Protein AF-A0A7J2KJQ2-F1 (afdb_monomer)

Mean predicted aligned error: 5.56 Å

Sequence (92 aa):
MIKVIIKCPNCKSKNVQKRGFRNNNLGKKQKYFCSDCEKWFVESDGFERMRHDPRIVTRAIHMHEDGFSLFQTQNHLWQYDGVKVTRKTISD

Solvent-accessible surface area (backbone atoms only — not comparable to full-atom values): 5876 Å² total; per-residue (Å²): 131,88,79,82,80,69,52,39,91,86,78,61,44,67,58,59,44,84,59,67,67,46,76,56,99,93,45,76,42,63,22,34,36,25,75,85,78,73,44,74,50,59,83,85,80,86,55,80,92,58,88,65,59,67,68,58,55,51,48,53,52,51,38,44,75,73,66,44,50,58,66,55,44,40,50,46,37,32,76,77,69,67,45,86,67,55,52,64,74,75,74,110

Radius of gyration: 17.48 Å; Cα contacts (8 Å, |Δi|>4): 108; chains: 1; bounding box: 42×23×42 Å

Foldseek 3Di:
DPDDQDADPPPRDSQKDFDAWDQDPVGTFTWIAHPVVRDIDTDDPVQPPPNDDPVLLVQLVVCVVVVDQLVRSQVCCCPPVVDHDDSVVSVD

Nearest PDB structures (foldseek):
  4xvn-assembly1_A  TM=9.002E-01  e=8.424E-01  Thermus phage G20c
  3clo-assembly1_B  TM=4.863E-01  e=6.073E-01  Bacteroides thetaiotaomicron VPI-5482
  3clo-assembly2_C-2  TM=4.485E-01  e=6.922E-01  Bacteroides thetaiotaomicron VPI-5482
  7b7s-assembly2_C  TM=4.158E-01  e=5.328E-01  Homo sapiens

Structure (mmCIF, N/CA/C/O backbone):
data_AF-A0A7J2KJQ2-F1
#
_entry.id   AF-A0A7J2KJQ2-F1
#
loop_
_atom_site.group_PDB
_atom_site.id
_atom_site.type_symbol
_atom_site.label_atom_id
_atom_site.label_alt_id
_atom_site.label_comp_id
_atom_site.label_asym_id
_atom_site.label_entity_id
_atom_site.label_seq_id
_atom_site.pdbx_PDB_ins_code
_atom_site.Cartn_x
_atom_site.Cartn_y
_atom_site.Cartn_z
_atom_site.occupancy
_atom_site.B_iso_or_equiv
_atom_site.auth_seq_id
_atom_site.auth_comp_id
_atom_site.auth_asym_id
_atom_site.auth_atom_id
_atom_site.pdbx_PDB_model_num
ATOM 1 N N . MET A 1 1 ? -27.795 1.533 -0.105 1.00 40.00 1 MET A N 1
ATOM 2 C CA . MET A 1 1 ? -26.639 2.081 0.645 1.00 40.00 1 MET A CA 1
ATOM 3 C C . MET A 1 1 ? -26.056 0.970 1.506 1.00 40.00 1 MET A C 1
ATOM 5 O O . MET A 1 1 ? -26.705 0.559 2.460 1.00 40.00 1 MET A O 1
ATOM 9 N N . ILE A 1 2 ? -24.890 0.426 1.148 1.00 47.25 2 ILE A N 1
ATOM 10 C CA . ILE A 1 2 ? -24.234 -0.619 1.947 1.00 47.25 2 ILE A CA 1
ATOM 11 C C . ILE A 1 2 ? -23.693 0.050 3.213 1.00 47.25 2 ILE A C 1
ATOM 13 O O . ILE A 1 2 ? -22.776 0.866 3.157 1.00 47.25 2 ILE A O 1
ATOM 17 N N . LYS A 1 3 ? -24.313 -0.236 4.357 1.00 52.97 3 LYS A N 1
ATOM 18 C CA . LYS A 1 3 ? -23.875 0.278 5.655 1.00 52.97 3 LYS A CA 1
ATOM 19 C C . LYS A 1 3 ? -22.666 -0.550 6.091 1.00 52.97 3 LYS A C 1
ATOM 21 O O . LYS A 1 3 ? -22.827 -1.677 6.552 1.00 52.97 3 LYS A O 1
ATOM 26 N N . 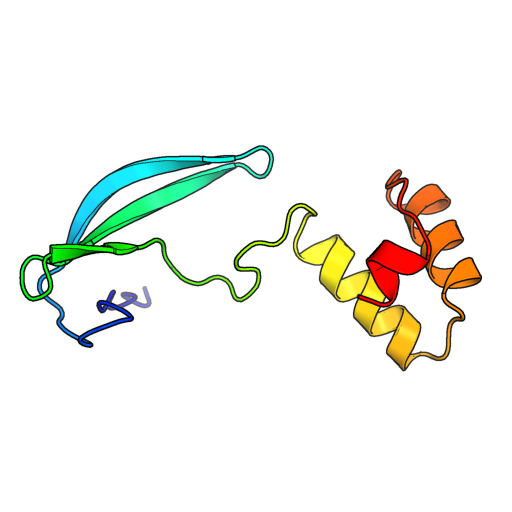VAL A 1 4 ? -21.459 -0.019 5.904 1.00 65.44 4 VAL A N 1
ATOM 27 C CA . VAL A 1 4 ? -20.224 -0.688 6.340 1.00 65.44 4 VAL A CA 1
ATOM 28 C C . VAL A 1 4 ? -20.222 -0.750 7.869 1.00 65.44 4 VAL A C 1
ATOM 30 O O . VAL A 1 4 ? -20.214 0.277 8.551 1.00 65.44 4 VAL A O 1
ATOM 33 N N . ILE A 1 5 ? -20.300 -1.963 8.420 1.00 78.19 5 ILE A N 1
ATOM 34 C CA . ILE A 1 5 ? -20.230 -2.189 9.866 1.00 78.19 5 ILE A CA 1
ATOM 35 C C . ILE A 1 5 ? -18.760 -2.177 10.264 1.00 78.19 5 ILE A C 1
ATOM 37 O O . ILE A 1 5 ? -18.028 -3.129 10.000 1.00 78.19 5 ILE A O 1
ATOM 41 N N . ILE A 1 6 ? -18.348 -1.112 10.939 1.00 85.44 6 ILE A N 1
ATOM 42 C CA . ILE A 1 6 ? -16.982 -0.965 11.431 1.00 85.44 6 ILE A CA 1
ATOM 43 C C . ILE A 1 6 ? -16.833 -1.815 12.689 1.00 85.44 6 ILE A C 1
ATOM 45 O O . ILE A 1 6 ? -17.604 -1.686 13.641 1.00 85.44 6 ILE A O 1
ATOM 49 N N . LYS A 1 7 ? -15.837 -2.696 12.681 1.00 91.44 7 LYS A N 1
ATOM 50 C CA . LYS A 1 7 ? -15.461 -3.529 13.823 1.00 91.44 7 LYS A CA 1
ATOM 51 C C . LYS A 1 7 ? -14.013 -3.252 14.181 1.00 91.44 7 LYS A C 1
ATOM 53 O O . LYS A 1 7 ? -13.202 -2.949 13.309 1.00 91.44 7 LYS A O 1
ATOM 58 N N . CYS A 1 8 ? -13.681 -3.380 15.459 1.00 91.19 8 CYS A N 1
ATOM 59 C CA . CYS A 1 8 ? -12.295 -3.299 15.887 1.00 91.19 8 CYS A CA 1
ATOM 60 C C . CYS A 1 8 ? -11.486 -4.455 15.267 1.00 91.19 8 CYS A C 1
ATOM 62 O O . CYS A 1 8 ? -11.865 -5.611 15.457 1.00 91.19 8 CYS A O 1
ATOM 64 N N . PRO A 1 9 ? -10.354 -4.196 14.591 1.00 90.25 9 PRO A N 1
ATOM 65 C CA . PRO A 1 9 ? -9.532 -5.255 14.005 1.00 90.25 9 PRO A CA 1
ATOM 66 C C . PRO A 1 9 ? -8.873 -6.153 15.063 1.00 90.25 9 PRO A C 1
ATOM 68 O O . PRO A 1 9 ? -8.545 -7.296 14.776 1.00 90.25 9 PRO A O 1
ATOM 71 N N . ASN A 1 10 ? -8.703 -5.660 16.296 1.00 90.38 10 ASN A N 1
ATOM 72 C CA . ASN A 1 10 ? -8.033 -6.396 17.366 1.00 90.38 10 ASN A CA 1
ATOM 73 C C . ASN A 1 10 ? -8.984 -7.320 18.151 1.00 90.38 10 ASN A C 1
ATOM 75 O O . ASN A 1 10 ? -8.648 -8.473 18.387 1.00 90.38 10 ASN A O 1
ATOM 79 N N . CYS A 1 11 ? -10.166 -6.837 18.555 1.00 92.94 11 CYS A N 1
ATOM 80 C CA . CYS A 1 11 ? -11.111 -7.615 19.376 1.00 92.94 11 CYS A CA 1
ATOM 81 C C . CYS A 1 11 ? -12.446 -7.936 18.684 1.00 92.94 11 CYS A C 1
ATOM 83 O O . CYS A 1 11 ? -13.312 -8.557 19.290 1.00 92.94 11 CYS A O 1
ATOM 85 N N . LYS A 1 12 ? -12.647 -7.504 17.430 1.00 92.00 12 LYS A N 1
ATOM 86 C CA . LYS A 1 12 ? -13.877 -7.692 16.627 1.00 92.00 12 LYS A CA 1
ATOM 87 C C . LYS A 1 12 ? -15.146 -7.047 17.200 1.00 92.00 12 LYS A C 1
ATOM 89 O O . LYS A 1 12 ? -16.217 -7.188 16.604 1.00 92.00 12 LYS A O 1
ATOM 94 N N . SER A 1 13 ? -15.032 -6.296 18.295 1.00 92.38 13 SER A N 1
ATOM 95 C CA . SER A 1 13 ? -16.150 -5.560 18.875 1.00 92.38 13 SER A CA 1
ATOM 96 C C . SER A 1 13 ? -16.695 -4.484 17.930 1.00 92.38 13 SER A C 1
ATOM 98 O O . SER A 1 13 ? -15.961 -3.888 17.137 1.00 92.38 13 SER A O 1
ATOM 100 N N . LYS A 1 14 ? -18.000 -4.225 18.051 1.00 91.56 14 LYS A N 1
ATOM 101 C CA . LYS A 1 14 ? -18.726 -3.123 17.403 1.00 91.56 14 LYS A CA 1
ATOM 102 C C . LYS A 1 14 ? -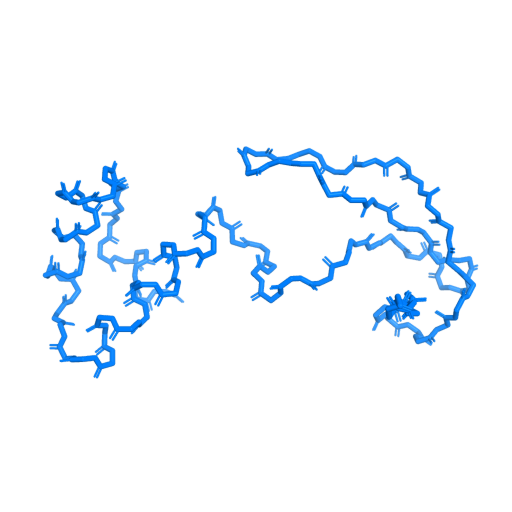18.756 -1.850 18.260 1.00 91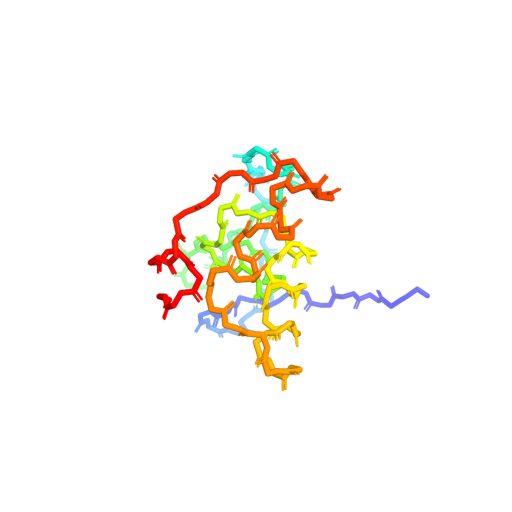.56 14 LYS A C 1
ATOM 104 O O . LYS A 1 14 ? -19.242 -0.826 17.788 1.00 91.56 14 LYS A O 1
ATOM 109 N N . ASN A 1 15 ? -18.247 -1.901 19.493 1.00 92.31 15 ASN A N 1
ATOM 110 C CA . ASN A 1 15 ? -18.175 -0.758 20.398 1.00 92.31 15 ASN A CA 1
ATOM 111 C C . ASN A 1 15 ? -17.004 0.159 20.005 1.00 92.31 15 ASN A C 1
ATOM 113 O O . ASN A 1 15 ? -15.923 0.148 20.605 1.00 92.31 15 ASN A O 1
ATOM 117 N N . VAL A 1 16 ? -17.195 0.881 18.899 1.00 93.06 16 VAL A N 1
ATOM 118 C CA . VAL A 1 16 ? -16.180 1.723 18.264 1.00 93.06 16 VAL A CA 1
ATOM 119 C C . VAL A 1 16 ? -16.685 3.134 18.022 1.00 93.06 16 VAL A C 1
ATOM 121 O O . VAL A 1 16 ? -17.748 3.354 17.448 1.00 93.06 16 VAL A O 1
ATOM 124 N N . GLN A 1 17 ? -15.877 4.101 18.448 1.00 93.12 17 GLN A N 1
ATOM 125 C CA . 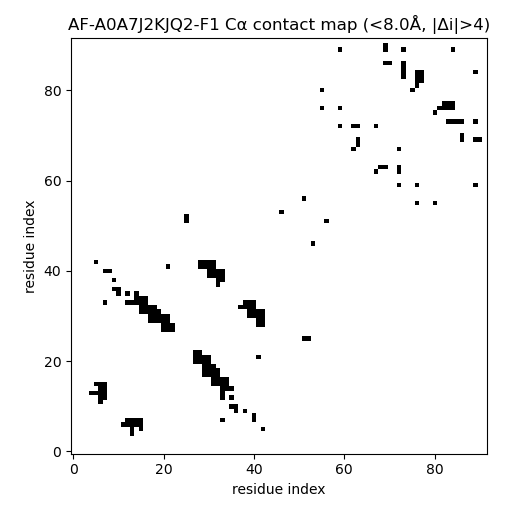GLN A 1 17 ? -16.176 5.526 18.391 1.00 93.12 17 GLN A CA 1
ATOM 126 C C . GLN A 1 17 ? -15.265 6.214 17.375 1.00 93.12 17 GLN A C 1
ATOM 128 O O . GLN A 1 17 ? -14.056 5.970 17.337 1.00 93.12 17 GLN A O 1
ATOM 133 N N . LYS A 1 18 ? -15.832 7.117 16.572 1.00 92.81 18 LYS A N 1
ATOM 134 C CA . LYS A 1 18 ? -15.063 8.023 15.710 1.00 92.81 18 LYS A CA 1
ATOM 135 C C . LYS A 1 18 ? -14.362 9.060 16.581 1.00 92.81 18 LYS A C 1
ATOM 137 O O . LYS A 1 18 ? -15.020 9.797 17.306 1.00 92.81 18 LYS A O 1
ATOM 142 N N . ARG A 1 19 ? -13.032 9.124 16.516 1.00 92.00 19 ARG A N 1
ATOM 143 C CA . ARG A 1 19 ? -12.223 10.031 17.340 1.00 92.00 19 ARG A CA 1
ATOM 144 C C . ARG A 1 19 ? -11.149 10.718 16.503 1.00 92.00 19 ARG A C 1
ATOM 146 O O . ARG A 1 19 ? -9.989 10.309 16.484 1.00 92.00 19 ARG A O 1
ATOM 153 N N . GLY A 1 20 ? -11.566 11.780 15.816 1.00 92.25 20 GLY A N 1
ATOM 154 C CA . GLY A 1 20 ? -10.693 12.608 14.988 1.00 92.25 20 GLY A CA 1
ATOM 155 C C . GLY A 1 20 ? -10.207 11.900 13.725 1.00 92.25 20 GLY A C 1
ATOM 156 O O . GLY A 1 20 ? -10.803 10.930 13.259 1.00 92.25 20 GLY A O 1
ATOM 157 N N . PHE A 1 21 ? -9.117 12.398 13.151 1.00 92.12 21 PHE A N 1
ATOM 158 C CA . PHE A 1 21 ? -8.614 11.920 11.870 1.00 92.12 21 PHE A CA 1
ATOM 159 C C . PHE A 1 21 ? -7.098 11.784 11.879 1.00 92.12 21 PHE A C 1
ATOM 161 O O . PHE A 1 21 ? -6.395 12.516 12.574 1.00 92.12 21 PHE A O 1
ATOM 168 N N . ARG A 1 22 ? -6.604 10.846 11.078 1.00 88.56 22 ARG A N 1
ATOM 169 C CA . ARG A 1 22 ? -5.196 10.712 10.734 1.00 88.56 22 ARG A CA 1
ATOM 170 C C . ARG A 1 22 ? -4.973 11.386 9.385 1.00 88.56 22 ARG A C 1
ATOM 172 O O . ARG A 1 22 ? -5.548 10.948 8.393 1.00 88.56 22 ARG A O 1
ATOM 179 N N . ASN A 1 23 ? -4.120 12.402 9.355 1.00 88.38 23 ASN A N 1
ATOM 180 C CA . ASN A 1 23 ? -3.715 13.065 8.120 1.00 88.38 23 ASN A CA 1
ATOM 181 C C . ASN A 1 23 ? -2.362 12.499 7.667 1.00 88.38 23 ASN A C 1
ATOM 183 O O . ASN A 1 23 ? -1.440 12.384 8.476 1.00 88.38 23 ASN A O 1
ATOM 187 N N . ASN A 1 24 ? -2.251 12.126 6.397 1.00 82.56 24 ASN A N 1
ATOM 188 C CA . ASN A 1 24 ? -0.987 11.851 5.715 1.00 82.56 24 ASN A CA 1
ATOM 189 C C . ASN A 1 24 ? -0.964 12.597 4.366 1.00 82.56 24 ASN A C 1
ATOM 191 O O . ASN A 1 24 ? -1.935 13.256 4.000 1.00 82.56 24 ASN A O 1
ATOM 195 N N . ASN A 1 25 ? 0.127 12.457 3.610 1.00 78.38 25 ASN A N 1
ATOM 196 C CA . ASN A 1 25 ? 0.270 13.088 2.291 1.00 78.38 25 ASN A CA 1
ATOM 197 C C . ASN A 1 25 ? -0.754 12.588 1.251 1.00 78.38 25 ASN A C 1
ATOM 199 O O . ASN A 1 25 ? -0.982 13.268 0.260 1.00 78.38 25 ASN A O 1
ATOM 203 N N . LEU A 1 26 ? -1.366 11.418 1.472 1.00 79.75 26 LEU A N 1
ATOM 204 C CA . LEU A 1 26 ? -2.396 10.839 0.599 1.00 79.75 26 LEU A CA 1
ATOM 205 C C . LEU A 1 26 ? -3.810 11.309 0.973 1.00 79.75 26 LEU A C 1
ATOM 207 O O . LEU A 1 26 ? -4.749 11.121 0.206 1.00 79.75 26 LEU A O 1
ATOM 211 N N . GLY A 1 27 ? -3.979 11.906 2.154 1.00 84.06 27 GLY A N 1
ATOM 212 C CA . GLY A 1 27 ? -5.239 12.470 2.603 1.00 84.06 27 GLY A CA 1
ATOM 213 C C . GLY A 1 27 ? -5.565 12.187 4.064 1.00 84.06 27 GLY A C 1
ATOM 214 O O . GLY A 1 27 ? -4.714 11.957 4.927 1.00 84.06 27 GLY A O 1
ATOM 215 N N . LYS A 1 28 ? -6.861 12.258 4.354 1.00 89.31 28 LYS A N 1
ATOM 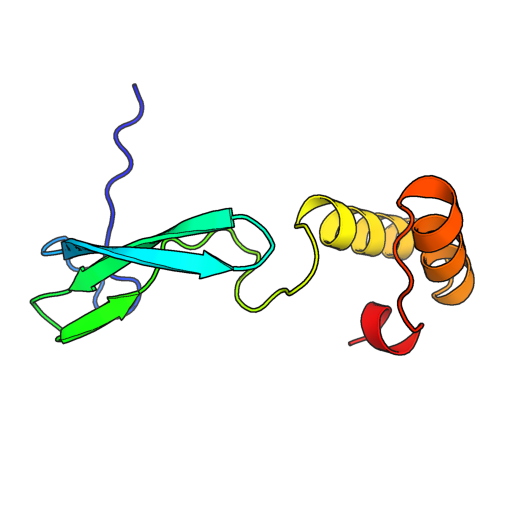216 C CA . LYS A 1 28 ? -7.418 12.240 5.703 1.00 89.31 28 LYS A CA 1
ATOM 217 C C . LYS A 1 28 ? -8.205 10.954 5.916 1.00 89.31 28 LYS A C 1
ATOM 219 O O . LYS A 1 28 ? -9.240 10.750 5.292 1.00 89.31 28 LYS A O 1
ATOM 224 N N . LYS A 1 29 ? -7.738 10.099 6.827 1.00 88.94 29 LYS A N 1
ATOM 225 C CA . LYS A 1 29 ? -8.422 8.858 7.214 1.00 88.94 29 LYS A CA 1
ATOM 226 C C . LYS A 1 29 ? -9.107 9.015 8.570 1.00 88.94 29 LYS A C 1
ATOM 228 O O . LYS A 1 29 ? -8.549 9.606 9.496 1.00 88.94 29 LYS A O 1
ATOM 233 N N . GLN A 1 30 ? -10.314 8.474 8.711 1.00 91.44 30 GLN A N 1
ATOM 234 C CA . GLN A 1 30 ? -11.038 8.485 9.983 1.00 91.44 30 GLN A CA 1
ATOM 235 C C . GLN A 1 30 ? -10.302 7.622 11.014 1.00 91.44 30 GLN A C 1
ATOM 237 O O . GLN A 1 30 ? -9.997 6.457 10.763 1.00 91.44 30 GLN A O 1
ATOM 242 N N . LYS A 1 31 ? -10.032 8.192 12.191 1.00 93.38 31 LYS A N 1
ATOM 243 C CA . LYS A 1 31 ? -9.457 7.459 13.320 1.00 93.38 31 LYS A CA 1
ATOM 244 C C . LYS A 1 31 ? -10.587 6.963 14.221 1.00 93.38 31 LYS A C 1
ATOM 246 O O . LYS A 1 31 ? -11.536 7.702 14.504 1.00 93.38 31 LYS A O 1
ATOM 251 N N . TYR A 1 32 ? -10.479 5.720 14.663 1.00 93.94 32 TYR A N 1
ATOM 252 C CA . TYR A 1 32 ? -11.435 5.048 15.531 1.00 93.94 32 TYR A CA 1
ATOM 253 C C . TYR A 1 32 ? -10.767 4.629 16.838 1.00 93.94 32 TYR A C 1
ATOM 255 O O . TYR A 1 32 ? -9.573 4.324 16.875 1.00 93.94 32 TYR A O 1
ATOM 263 N N . PHE A 1 33 ? -11.555 4.608 17.906 1.00 94.50 33 PHE A N 1
ATOM 264 C CA . PHE A 1 33 ? -11.178 4.079 19.210 1.00 94.50 33 PHE A CA 1
ATOM 265 C C . PHE A 1 33 ? -12.163 2.983 19.599 1.00 94.50 33 PHE A C 1
ATOM 267 O O . PHE A 1 33 ? -13.375 3.195 19.529 1.00 94.50 33 PHE A O 1
ATOM 274 N N . CYS A 1 34 ? -11.652 1.815 19.976 1.00 94.94 34 CYS A N 1
ATOM 275 C CA . CYS A 1 34 ? -12.473 0.744 20.521 1.00 94.94 34 CYS A CA 1
ATOM 276 C C . CYS A 1 34 ? -12.546 0.876 22.038 1.00 94.94 34 CYS A C 1
ATOM 278 O O . CYS A 1 34 ? -11.509 0.869 22.689 1.00 94.94 34 CYS A O 1
ATOM 280 N N . SER A 1 35 ? -13.755 0.950 22.589 1.00 94.00 35 SER A N 1
ATOM 281 C CA . SER A 1 35 ? -13.952 1.045 24.039 1.00 94.00 35 SER A CA 1
ATOM 282 C C . SER A 1 35 ? -13.706 -0.273 24.775 1.00 94.00 35 SER A C 1
ATOM 284 O O . SER A 1 35 ? -13.428 -0.236 25.962 1.00 94.00 35 SER A O 1
ATOM 286 N N . ASP A 1 36 ? -13.757 -1.417 24.086 1.00 94.44 36 ASP A N 1
ATOM 287 C CA . ASP A 1 36 ? -13.632 -2.728 24.743 1.00 94.44 36 ASP A CA 1
ATOM 288 C C . ASP A 1 36 ? -12.182 -3.208 24.869 1.00 94.44 36 ASP A C 1
ATOM 290 O O . ASP A 1 36 ? -11.848 -3.930 25.797 1.00 94.44 36 ASP A O 1
ATOM 294 N N . CYS A 1 37 ? -11.311 -2.848 23.919 1.00 94.62 37 CYS A N 1
ATOM 295 C CA . CYS A 1 37 ? -9.880 -3.179 23.995 1.00 94.62 37 CYS A CA 1
ATOM 296 C C . CYS A 1 37 ? -8.974 -1.952 24.102 1.00 94.62 37 CYS A C 1
ATOM 298 O O . CYS A 1 37 ? -7.757 -2.098 24.042 1.00 94.62 37 CYS A O 1
ATOM 300 N N . GLU A 1 38 ? -9.566 -0.757 24.180 1.00 94.50 38 GLU A N 1
ATOM 301 C CA . GLU A 1 38 ? -8.886 0.534 24.346 1.00 94.50 38 GLU A CA 1
ATOM 302 C C . GLU A 1 38 ? -7.826 0.849 23.275 1.00 94.50 38 GLU A C 1
ATOM 304 O O . GLU A 1 38 ? -6.955 1.705 23.446 1.00 94.50 38 GLU A O 1
ATOM 309 N N . LYS A 1 39 ? -7.902 0.182 22.116 1.00 93.56 39 LYS A N 1
ATOM 310 C CA . LYS A 1 39 ? -6.976 0.400 21.001 1.00 93.56 39 LYS A CA 1
ATOM 311 C C . LYS A 1 39 ? -7.535 1.370 19.972 1.00 93.56 39 LYS A C 1
ATOM 313 O O . LYS A 1 39 ? -8.722 1.377 19.633 1.00 93.56 39 LYS A O 1
ATOM 318 N N . TRP A 1 40 ? -6.615 2.142 19.409 1.00 92.50 40 TRP A N 1
ATOM 319 C CA . TRP A 1 40 ? -6.856 3.007 18.267 1.00 92.50 40 TRP A CA 1
ATOM 320 C C . TRP A 1 40 ? -6.614 2.255 16.968 1.00 92.50 40 TRP A C 1
ATOM 322 O O . TRP A 1 40 ? -5.653 1.496 16.853 1.00 92.50 40 TRP A O 1
ATOM 332 N N . PHE A 1 41 ? -7.445 2.511 15.968 1.00 92.19 41 PHE A N 1
ATOM 333 C CA . PHE A 1 41 ? -7.227 1.991 14.626 1.00 92.19 41 PHE A CA 1
ATOM 334 C C . PHE A 1 41 ? -7.799 2.936 13.574 1.00 92.19 41 PHE A C 1
ATOM 336 O O . PHE A 1 41 ? -8.504 3.902 13.868 1.00 92.19 41 PHE A O 1
ATOM 343 N N . VAL A 1 42 ? -7.440 2.665 12.331 1.00 90.44 42 VAL A N 1
ATOM 344 C CA . VAL A 1 42 ? -7.989 3.304 11.139 1.00 90.44 42 VAL A CA 1
ATOM 345 C C . VAL A 1 42 ? -8.577 2.183 10.291 1.00 90.44 42 VAL A C 1
ATOM 347 O O . VAL A 1 42 ? -8.153 1.034 10.423 1.00 90.44 42 VAL A O 1
ATOM 350 N N . GLU A 1 43 ? -9.576 2.499 9.478 1.00 86.12 43 GLU A N 1
ATOM 351 C CA . GLU A 1 43 ? -10.116 1.542 8.516 1.00 86.12 43 GLU A CA 1
ATOM 352 C C . GLU A 1 43 ? -9.005 1.006 7.601 1.00 86.12 43 GLU A C 1
ATOM 354 O O . GLU A 1 43 ? -8.142 1.765 7.149 1.00 86.12 43 GLU A O 1
ATOM 359 N N . SER A 1 44 ? -9.012 -0.312 7.411 1.00 83.00 44 SER A N 1
ATOM 360 C CA . SER A 1 44 ? -8.070 -1.019 6.552 1.00 83.00 44 SER A CA 1
ATOM 361 C C . SER A 1 44 ? -8.485 -0.813 5.103 1.00 83.00 44 SER A C 1
ATOM 363 O O . SER A 1 44 ? -9.615 -1.127 4.737 1.00 83.00 44 SER A O 1
ATOM 365 N N . ASP A 1 45 ? -7.586 -0.254 4.301 1.00 83.31 45 ASP A N 1
ATOM 366 C CA . ASP A 1 45 ? -7.746 -0.121 2.854 1.00 83.31 45 ASP A CA 1
ATOM 367 C C . ASP A 1 45 ? -6.861 -1.103 2.075 1.00 83.31 45 ASP A C 1
ATOM 369 O O . ASP A 1 45 ? -6.827 -1.043 0.852 1.00 83.31 45 ASP A O 1
ATOM 373 N N . GLY A 1 46 ? -6.154 -2.006 2.767 1.00 85.75 46 GLY A N 1
ATOM 374 C CA . GLY A 1 46 ? -5.243 -2.983 2.161 1.00 85.75 46 GLY A CA 1
ATOM 375 C C . GLY A 1 46 ? -3.871 -2.412 1.790 1.00 85.75 46 GLY A C 1
ATOM 376 O O . GLY A 1 46 ? -3.021 -3.131 1.278 1.00 85.75 46 GLY A O 1
ATOM 377 N N . PHE A 1 47 ? -3.640 -1.127 2.067 1.00 88.06 47 PHE A N 1
ATOM 378 C CA . PHE A 1 47 ? -2.373 -0.431 1.834 1.00 88.06 47 PHE A CA 1
ATOM 379 C C . PHE A 1 47 ? -1.818 0.113 3.155 1.00 88.06 47 PHE A C 1
ATOM 381 O O . PHE A 1 47 ? -1.287 1.228 3.237 1.00 88.06 47 PHE A O 1
ATOM 388 N N . GLU A 1 48 ? -1.967 -0.653 4.242 1.00 85.44 48 GLU A N 1
ATOM 389 C CA . GLU A 1 48 ? -1.457 -0.245 5.544 1.00 85.44 48 GLU A CA 1
ATOM 390 C C . GLU A 1 48 ? 0.055 -0.033 5.478 1.00 85.44 48 GLU A C 1
ATOM 392 O O . GLU A 1 48 ? 0.803 -0.845 4.948 1.00 85.44 48 GLU A O 1
ATOM 397 N N . ARG A 1 49 ? 0.519 1.068 6.081 1.00 84.50 49 ARG A N 1
ATOM 398 C CA . ARG A 1 49 ? 1.944 1.447 6.164 1.00 84.50 49 ARG A CA 1
ATOM 399 C C . ARG A 1 49 ? 2.605 1.791 4.822 1.00 84.50 49 ARG A C 1
ATOM 401 O O . ARG A 1 49 ? 3.769 2.187 4.835 1.00 84.50 49 ARG A O 1
ATOM 408 N N . MET A 1 50 ? 1.868 1.764 3.714 1.00 88.19 50 MET A N 1
ATOM 409 C CA . MET A 1 50 ? 2.366 2.220 2.419 1.00 88.19 50 MET A CA 1
ATOM 410 C C . MET A 1 50 ? 2.467 3.748 2.372 1.00 88.19 50 MET A C 1
ATOM 412 O O . MET A 1 50 ? 1.631 4.473 2.920 1.00 88.19 50 MET A O 1
ATOM 416 N N . ARG A 1 51 ? 3.542 4.242 1.746 1.00 86.44 51 ARG A N 1
ATOM 417 C CA . ARG A 1 51 ? 3.822 5.683 1.585 1.00 86.44 51 ARG A CA 1
ATOM 418 C C . ARG A 1 51 ? 3.339 6.232 0.247 1.00 86.44 51 ARG A C 1
ATOM 420 O O . ARG A 1 51 ? 3.030 7.417 0.161 1.00 86.44 51 ARG A O 1
ATOM 427 N N . HIS A 1 52 ? 3.316 5.381 -0.772 1.00 89.44 52 HIS A N 1
ATOM 428 C CA . HIS A 1 52 ? 2.904 5.730 -2.124 1.00 89.44 52 HIS A CA 1
ATOM 429 C C . HIS A 1 52 ? 1.404 5.518 -2.308 1.00 89.44 52 HIS A C 1
ATOM 431 O O . HIS A 1 52 ? 0.768 4.801 -1.535 1.00 89.44 52 HIS A O 1
ATOM 437 N N . ASP A 1 53 ? 0.850 6.162 -3.333 1.00 90.25 53 ASP A N 1
ATOM 438 C CA . ASP A 1 53 ? -0.551 5.991 -3.694 1.00 90.25 53 ASP A CA 1
ATOM 439 C C . ASP A 1 53 ? -0.844 4.506 -4.006 1.00 90.25 53 ASP A C 1
ATOM 441 O O . ASP A 1 53 ? -0.066 3.876 -4.734 1.00 90.25 53 ASP A O 1
ATOM 445 N N . PRO A 1 54 ? -1.949 3.941 -3.486 1.00 91.94 54 PRO A N 1
ATOM 446 C CA . PRO A 1 54 ? -2.373 2.567 -3.755 1.00 91.94 54 PRO A CA 1
ATOM 447 C C . PRO A 1 54 ? -2.333 2.148 -5.228 1.00 91.94 54 PRO A C 1
ATOM 449 O O . PRO A 1 54 ? -1.978 1.012 -5.548 1.00 91.94 54 PRO A O 1
ATOM 452 N N . ARG A 1 55 ? -2.662 3.066 -6.145 1.00 93.31 55 ARG A N 1
ATOM 453 C CA . ARG A 1 55 ? -2.672 2.814 -7.591 1.00 93.31 55 ARG A CA 1
ATOM 454 C C . ARG A 1 55 ? -1.266 2.569 -8.119 1.00 93.31 55 ARG A C 1
ATOM 456 O O . ARG A 1 55 ? -1.077 1.676 -8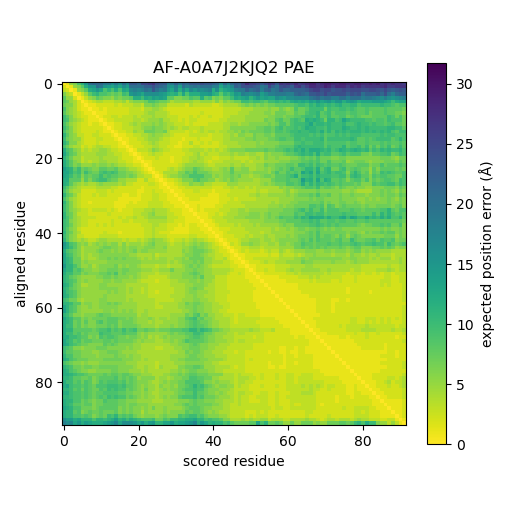.934 1.00 93.31 55 ARG A O 1
ATOM 463 N N . ILE A 1 56 ? -0.284 3.319 -7.622 1.00 94.88 56 ILE A N 1
ATOM 464 C CA . ILE A 1 56 ? 1.126 3.177 -8.002 1.00 94.88 56 ILE A CA 1
ATOM 465 C C . ILE A 1 56 ? 1.692 1.858 -7.488 1.00 94.88 56 ILE A C 1
ATOM 467 O O . ILE A 1 56 ? 2.355 1.146 -8.237 1.00 94.88 56 ILE A O 1
ATOM 471 N N . VAL A 1 57 ? 1.383 1.507 -6.237 1.00 93.94 57 VAL A N 1
ATOM 472 C CA . VAL A 1 57 ? 1.789 0.221 -5.648 1.00 93.94 57 VAL A CA 1
ATOM 473 C C . VAL A 1 57 ? 1.206 -0.939 -6.458 1.00 93.94 57 VAL A C 1
ATOM 475 O O . VAL A 1 57 ? 1.939 -1.823 -6.886 1.00 93.94 57 VAL A O 1
ATOM 478 N N . THR A 1 58 ? -0.096 -0.892 -6.748 1.00 95.12 58 THR A N 1
ATOM 479 C CA . THR A 1 58 ? -0.781 -1.927 -7.538 1.00 95.12 58 THR A CA 1
ATOM 480 C C . THR A 1 58 ? -0.206 -2.036 -8.950 1.00 95.12 58 THR A C 1
ATOM 482 O O . THR A 1 58 ? 0.017 -3.139 -9.438 1.00 95.12 58 THR A O 1
ATOM 485 N N . ARG A 1 59 ? 0.082 -0.901 -9.601 1.00 95.75 59 ARG A N 1
ATOM 486 C CA . ARG A 1 59 ? 0.697 -0.868 -10.934 1.00 95.75 59 ARG A CA 1
ATOM 487 C C . ARG A 1 59 ? 2.080 -1.522 -10.930 1.00 95.75 59 ARG A C 1
ATOM 489 O O . ARG A 1 59 ? 2.374 -2.307 -11.823 1.00 95.75 59 ARG A O 1
ATOM 496 N N . ALA A 1 60 ? 2.909 -1.220 -9.931 1.00 95.62 60 ALA A N 1
ATOM 497 C CA . ALA A 1 60 ? 4.240 -1.807 -9.806 1.00 95.62 60 ALA A CA 1
ATOM 498 C C . ALA A 1 60 ? 4.179 -3.335 -9.643 1.00 95.62 60 ALA A C 1
ATOM 500 O O . ALA A 1 60 ? 4.951 -4.040 -10.289 1.00 95.62 60 ALA A O 1
ATOM 501 N N . ILE A 1 61 ? 3.230 -3.828 -8.836 1.00 94.56 61 ILE A N 1
ATOM 502 C CA . ILE A 1 61 ? 2.962 -5.264 -8.677 1.00 94.56 61 ILE A CA 1
ATOM 503 C C . ILE A 1 61 ? 2.534 -5.868 -10.018 1.00 94.56 61 ILE A C 1
ATOM 505 O O . ILE A 1 61 ? 3.136 -6.835 -10.461 1.00 94.56 61 ILE A O 1
ATOM 509 N N . HIS A 1 62 ? 1.560 -5.265 -10.703 1.00 96.56 62 HIS A N 1
ATOM 510 C CA . HIS A 1 62 ? 1.080 -5.761 -11.996 1.00 96.56 62 HIS A CA 1
ATOM 511 C C . HIS A 1 62 ? 2.204 -5.874 -13.033 1.00 96.56 62 HIS A C 1
ATOM 513 O O . HIS A 1 62 ? 2.331 -6.892 -13.693 1.00 96.56 62 HIS A O 1
ATOM 519 N N . MET A 1 63 ? 3.071 -4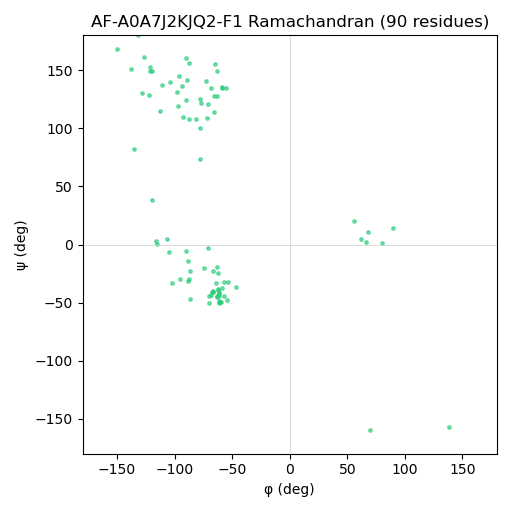.864 -13.129 1.00 95.62 63 MET A N 1
ATOM 520 C CA . MET A 1 63 ? 4.216 -4.889 -14.046 1.00 95.62 63 MET A CA 1
ATOM 521 C C . MET A 1 63 ? 5.192 -6.018 -13.733 1.00 95.62 63 MET A C 1
ATOM 523 O O . MET A 1 63 ? 5.729 -6.635 -14.648 1.00 95.62 63 MET A O 1
ATOM 527 N N . HIS A 1 64 ? 5.434 -6.278 -12.449 1.00 92.25 64 HIS A N 1
ATOM 528 C CA . HIS A 1 64 ? 6.272 -7.394 -12.038 1.00 92.25 64 HIS A CA 1
ATOM 529 C C . HIS A 1 64 ? 5.658 -8.737 -12.460 1.00 92.25 64 HIS A C 1
ATOM 531 O O . HIS A 1 64 ? 6.359 -9.563 -13.039 1.00 92.25 64 HIS A O 1
ATOM 537 N N . GLU A 1 65 ? 4.351 -8.917 -12.250 1.00 94.69 65 GLU A N 1
ATOM 538 C CA . GLU A 1 65 ? 3.622 -10.112 -12.699 1.00 94.69 65 GLU A CA 1
ATOM 539 C C . GLU A 1 65 ? 3.605 -10.251 -14.233 1.00 94.69 65 GLU A C 1
ATOM 541 O O . GLU A 1 65 ? 3.714 -11.359 -14.751 1.00 94.69 65 GLU A O 1
ATOM 546 N N . ASP A 1 66 ? 3.573 -9.135 -14.967 1.00 96.19 66 ASP A N 1
ATOM 547 C CA . ASP A 1 66 ? 3.704 -9.095 -16.433 1.00 96.19 66 ASP A CA 1
ATOM 548 C C . ASP A 1 66 ? 5.135 -9.416 -16.926 1.00 96.19 66 ASP A C 1
ATOM 550 O O . ASP A 1 66 ? 5.392 -9.453 -18.131 1.00 96.19 66 ASP A O 1
ATOM 554 N N . GLY A 1 67 ? 6.093 -9.634 -16.017 1.00 95.75 67 GLY A N 1
ATOM 555 C CA . GLY A 1 67 ? 7.475 -9.999 -16.334 1.00 95.75 67 GLY A CA 1
ATOM 556 C C . GLY A 1 67 ? 8.428 -8.816 -16.526 1.00 95.75 67 GLY A C 1
ATOM 557 O O . GLY A 1 67 ? 9.541 -8.999 -17.029 1.00 95.75 67 GLY A O 1
ATOM 558 N N . PHE A 1 68 ? 8.041 -7.599 -16.130 1.00 96.69 68 PHE A N 1
ATOM 559 C CA . PHE A 1 68 ? 8.949 -6.455 -16.164 1.00 96.69 68 PHE A CA 1
ATOM 560 C C . PHE A 1 68 ? 10.051 -6.629 -15.119 1.00 96.69 68 PHE A C 1
ATOM 562 O O . PHE A 1 68 ? 9.812 -6.911 -13.945 1.00 96.69 68 PHE A O 1
ATOM 569 N N . SER A 1 69 ? 11.289 -6.364 -15.529 1.00 96.88 69 SER A N 1
ATOM 570 C CA . SER A 1 69 ? 12.397 -6.236 -14.585 1.00 96.88 69 SER A CA 1
ATOM 571 C C . SER A 1 69 ? 12.194 -5.034 -13.657 1.00 96.88 69 SER A C 1
ATOM 573 O O . SER A 1 69 ? 11.602 -4.021 -14.036 1.00 96.88 69 SER A O 1
ATOM 575 N N . LEU A 1 70 ? 12.804 -5.079 -12.468 1.00 96.00 70 LEU A N 1
ATOM 576 C CA . LEU A 1 70 ? 12.764 -3.970 -11.502 1.00 96.00 70 LEU A CA 1
ATOM 577 C C . LEU A 1 70 ? 13.212 -2.628 -12.109 1.00 96.00 70 LEU A C 1
ATOM 579 O O . LEU A 1 70 ? 12.724 -1.573 -11.708 1.00 96.00 70 LEU A O 1
ATOM 583 N N . PHE A 1 71 ? 14.146 -2.653 -13.068 1.00 96.31 71 PHE A N 1
ATOM 584 C CA . PHE A 1 71 ? 14.584 -1.454 -13.784 1.00 96.31 71 PHE A CA 1
ATOM 585 C C . PHE A 1 71 ? 13.504 -0.921 -14.732 1.00 96.31 71 PHE A C 1
ATOM 587 O O . PHE A 1 71 ? 13.251 0.282 -14.743 1.00 96.31 71 PHE A O 1
ATOM 594 N N . GLN A 1 72 ? 12.847 -1.794 -15.500 1.00 97.19 72 GLN A N 1
ATOM 595 C CA . GLN A 1 72 ? 11.761 -1.393 -16.396 1.00 97.19 72 GLN A CA 1
ATOM 596 C C . GLN A 1 72 ? 10.580 -0.822 -15.606 1.00 97.19 72 GLN A C 1
ATOM 598 O O . GLN A 1 72 ? 10.091 0.251 -15.957 1.00 97.19 72 GLN A O 1
ATOM 603 N N . THR A 1 73 ? 10.189 -1.465 -14.500 1.00 97.19 73 THR A N 1
ATOM 604 C CA . THR A 1 73 ? 9.140 -0.960 -13.600 1.00 97.19 73 THR A CA 1
ATOM 605 C C . THR A 1 73 ? 9.524 0.402 -13.024 1.00 97.19 73 THR A C 1
ATOM 607 O O . THR A 1 73 ? 8.757 1.354 -13.131 1.00 97.19 73 THR A O 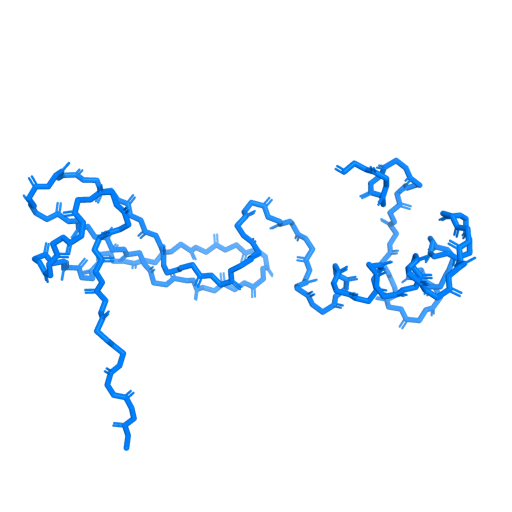1
ATOM 610 N N . GLN A 1 74 ? 10.742 0.546 -12.487 1.00 97.12 74 GLN A N 1
ATOM 611 C CA . GLN A 1 74 ? 11.252 1.828 -11.987 1.00 97.12 74 GLN A CA 1
ATOM 612 C C . GLN A 1 74 ? 11.177 2.931 -13.052 1.00 97.12 74 GLN A C 1
ATOM 614 O O . GLN A 1 74 ? 10.724 4.041 -12.768 1.00 97.12 74 GLN A O 1
ATOM 619 N N . ASN A 1 75 ? 11.632 2.633 -14.269 1.00 97.25 75 ASN A N 1
ATOM 620 C CA . ASN A 1 75 ? 11.652 3.597 -15.358 1.00 97.25 75 ASN A CA 1
ATOM 621 C C . ASN A 1 75 ? 10.230 3.986 -15.792 1.00 97.25 75 ASN A C 1
ATOM 623 O O . ASN A 1 75 ? 9.961 5.168 -15.985 1.00 97.25 75 ASN A O 1
ATOM 627 N N . HIS A 1 76 ? 9.303 3.026 -15.866 1.00 96.62 76 HIS A N 1
ATOM 628 C CA . HIS A 1 76 ? 7.901 3.308 -16.166 1.00 96.62 76 HIS A CA 1
ATOM 629 C C . HIS A 1 76 ? 7.270 4.222 -15.107 1.00 96.62 76 HIS A C 1
ATOM 631 O O . HIS A 1 76 ? 6.640 5.221 -15.456 1.00 96.62 76 HIS A O 1
ATOM 637 N N . LEU A 1 77 ? 7.450 3.913 -13.817 1.00 96.44 77 LEU A N 1
ATOM 638 C CA . LEU A 1 77 ? 6.907 4.724 -12.721 1.00 96.44 77 LEU A CA 1
ATOM 639 C C . LEU A 1 77 ? 7.422 6.167 -12.765 1.00 96.44 77 LEU A C 1
ATOM 641 O O . LEU A 1 77 ? 6.670 7.106 -12.502 1.00 96.44 77 LEU A O 1
ATOM 645 N N . TRP A 1 78 ? 8.685 6.370 -13.142 1.00 96.81 78 TRP A N 1
ATOM 646 C CA . TRP A 1 78 ? 9.213 7.718 -13.318 1.00 96.81 78 TRP A CA 1
ATOM 647 C C . TRP A 1 78 ? 8.609 8.409 -14.549 1.00 96.81 78 TRP A C 1
ATOM 649 O O . TRP A 1 78 ? 8.129 9.534 -14.431 1.00 96.81 78 TRP A O 1
ATOM 659 N N . GLN A 1 79 ? 8.610 7.758 -15.713 1.00 96.75 79 GLN A N 1
ATOM 660 C CA . GLN A 1 79 ? 8.197 8.389 -16.970 1.00 96.75 79 GLN A CA 1
ATOM 661 C C . GLN A 1 79 ? 6.700 8.722 -17.023 1.00 96.75 79 GLN A C 1
ATOM 663 O O . GLN A 1 79 ? 6.341 9.795 -17.501 1.00 96.75 79 GLN A O 1
ATOM 668 N N . TYR A 1 80 ? 5.839 7.830 -16.525 1.00 95.44 80 TYR A N 1
ATOM 669 C CA . TYR A 1 80 ? 4.385 7.957 -16.672 1.00 95.44 80 TYR A CA 1
ATOM 670 C C . TYR A 1 80 ? 3.682 8.456 -15.412 1.00 95.44 80 TYR A C 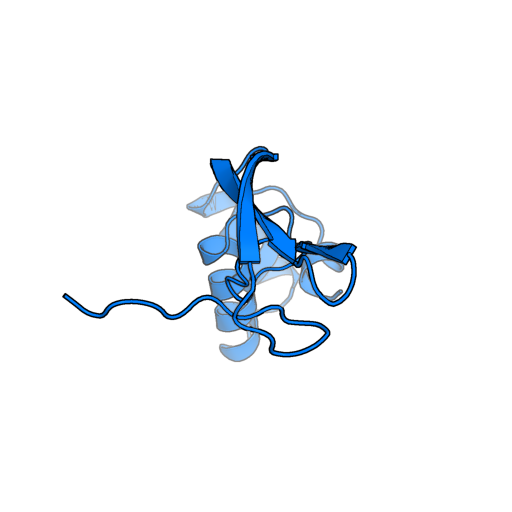1
ATOM 672 O O . TYR A 1 80 ? 2.691 9.174 -15.515 1.00 95.44 80 TYR A O 1
ATOM 680 N N . ASP A 1 81 ? 4.184 8.098 -14.229 1.00 93.81 81 ASP A N 1
ATOM 681 C CA . ASP A 1 81 ? 3.568 8.494 -12.960 1.00 93.81 81 ASP A CA 1
ATOM 682 C C . ASP A 1 81 ? 4.351 9.618 -12.249 1.00 93.81 81 ASP A C 1
ATOM 684 O O . ASP A 1 81 ? 3.908 10.134 -11.223 1.00 93.81 81 ASP A O 1
ATOM 688 N N . GLY A 1 82 ? 5.525 10.013 -12.764 1.00 94.62 82 GLY A N 1
ATOM 689 C CA . GLY A 1 82 ? 6.391 11.016 -12.131 1.00 94.62 82 GLY A CA 1
ATOM 690 C C . GLY A 1 82 ? 7.013 10.550 -10.808 1.00 94.62 82 GLY A C 1
ATOM 691 O O . GLY A 1 82 ? 7.595 11.354 -10.075 1.00 94.62 82 GLY A O 1
ATOM 692 N N . VAL A 1 83 ? 6.906 9.258 -10.480 1.00 94.38 83 VAL A N 1
ATOM 693 C CA . VAL A 1 83 ? 7.314 8.692 -9.192 1.00 94.38 83 VAL A CA 1
ATOM 694 C C . VAL A 1 83 ? 8.754 8.195 -9.271 1.00 94.38 83 VAL A C 1
ATOM 696 O O . VAL A 1 83 ? 9.060 7.180 -9.892 1.00 94.38 83 VAL A O 1
ATOM 699 N N . LYS A 1 84 ? 9.657 8.901 -8.587 1.00 95.00 84 LYS A N 1
ATOM 700 C CA . LYS A 1 84 ? 11.059 8.490 -8.445 1.00 95.00 84 LYS A CA 1
ATOM 701 C C . LYS A 1 84 ? 11.215 7.559 -7.245 1.00 95.00 84 LYS A C 1
ATOM 703 O O . LYS A 1 84 ? 11.162 8.002 -6.100 1.00 95.00 84 LYS A O 1
ATOM 708 N N . VAL A 1 85 ? 11.439 6.278 -7.515 1.00 94.12 85 VAL A N 1
ATOM 709 C CA . VAL A 1 85 ? 11.715 5.240 -6.508 1.00 94.12 85 VAL A CA 1
ATOM 710 C C . VAL A 1 85 ? 12.993 4.492 -6.852 1.00 94.12 85 VAL A C 1
ATOM 712 O O . VAL A 1 85 ? 13.460 4.539 -7.988 1.00 94.12 85 VAL A O 1
ATOM 715 N N . THR A 1 86 ? 13.585 3.806 -5.877 1.00 95.12 86 THR A N 1
ATOM 716 C CA . THR A 1 86 ? 14.723 2.911 -6.129 1.00 95.12 86 THR A CA 1
ATOM 717 C C . THR A 1 86 ? 14.222 1.516 -6.496 1.00 95.12 86 THR A C 1
ATOM 719 O O . THR A 1 86 ? 13.129 1.132 -6.091 1.00 95.12 86 THR A O 1
ATOM 722 N N . ARG A 1 87 ? 15.027 0.714 -7.205 1.00 93.81 87 ARG A N 1
ATOM 723 C CA . ARG A 1 87 ? 14.681 -0.695 -7.489 1.00 93.81 87 ARG A CA 1
ATOM 724 C C . ARG A 1 87 ? 14.440 -1.506 -6.212 1.00 93.81 87 ARG A C 1
ATOM 726 O O . ARG A 1 87 ? 13.580 -2.373 -6.204 1.00 93.81 87 ARG A O 1
ATOM 733 N N . LYS A 1 88 ? 15.154 -1.173 -5.130 1.00 93.62 88 LYS A N 1
ATOM 734 C CA . LYS A 1 88 ? 14.986 -1.794 -3.812 1.00 93.62 88 LYS A CA 1
ATOM 735 C C . LYS A 1 88 ? 13.583 -1.561 -3.242 1.00 93.62 88 LYS A C 1
ATOM 737 O O . LYS A 1 88 ? 12.985 -2.485 -2.722 1.00 93.62 88 LYS A O 1
ATOM 742 N N . THR A 1 89 ? 13.021 -0.368 -3.447 1.00 92.31 89 THR A N 1
ATOM 743 C CA . THR A 1 89 ? 11.639 -0.027 -3.055 1.00 92.31 89 THR A CA 1
ATOM 744 C C . THR A 1 89 ? 10.581 -0.871 -3.771 1.00 92.31 89 THR A C 1
ATOM 746 O O . THR A 1 89 ? 9.475 -0.987 -3.266 1.00 92.31 89 THR A O 1
ATOM 749 N N . ILE A 1 90 ? 10.894 -1.411 -4.951 1.00 91.69 90 ILE A N 1
ATOM 750 C CA . ILE A 1 90 ? 9.981 -2.264 -5.725 1.00 91.69 90 ILE A CA 1
ATOM 751 C C . ILE A 1 90 ? 10.125 -3.735 -5.302 1.00 91.69 90 ILE A C 1
ATOM 753 O O . ILE A 1 90 ? 9.162 -4.483 -5.393 1.00 91.69 90 ILE A O 1
ATOM 757 N N . SER A 1 91 ? 11.316 -4.151 -4.854 1.00 90.31 91 SER A N 1
ATOM 758 C CA . SER A 1 91 ? 11.589 -5.536 -4.441 1.00 90.31 91 SER A CA 1
ATOM 759 C C . SER A 1 91 ? 11.260 -5.858 -2.981 1.00 90.31 91 SER A C 1
ATOM 761 O O . SER A 1 91 ? 11.180 -7.036 -2.647 1.00 90.31 91 SER A O 1
ATOM 763 N N . ASP A 1 92 ? 11.224 -4.840 -2.115 1.00 78.19 92 ASP A N 1
ATOM 764 C CA . ASP A 1 92 ? 10.940 -4.968 -0.674 1.00 78.19 92 ASP A CA 1
ATOM 765 C C . ASP A 1 92 ? 9.440 -5.113 -0.399 1.00 78.19 92 ASP A C 1
ATOM 767 O O . ASP A 1 92 ? 9.089 -5.956 0.457 1.00 78.19 92 ASP A O 1
#

pLDDT: mean 90.04, std 9.59, range [40.0, 97.25]

Secondary structure (DSSP, 8-state):
--------TTT--S-EEEEEEEEETTEEEEEEEETTT--EEE---S-TT--S-HHHHHHHHHHHHTT--HHHHHHHHHHHH-----HHHHH-